Protein AF-A0A3S8T2R8-F1 (afdb_monomer_lite)

pLDDT: mean 84.19, std 13.08, range [46.25, 96.31]

Secondary structure (DSSP, 8-state):
--------TT-GGG-PPPPPEEETTEEEEEEEEE-SS-EEEEEEETTSPBPB-TTSPBPBHHHHHHHHHT-

Sequence (71 aa):
MSKAKTASKNDPTTRVKVKDVFYNGKKVKPTKFYGEKATYVAAEYEDGSMAIDINGNPMPWADVVAADSAA

Structure (mmCIF, N/CA/C/O backbone):
data_AF-A0A3S8T2R8-F1
#
_entry.id   AF-A0A3S8T2R8-F1
#
loop_
_atom_site.group_PDB
_atom_site.id
_atom_site.type_symbol
_atom_site.label_atom_id
_atom_site.label_alt_id
_atom_site.label_comp_id
_atom_site.label_asym_id
_atom_site.label_entity_id
_atom_site.label_seq_id
_atom_site.pdbx_PDB_ins_code
_atom_site.Cartn_x
_atom_site.Cartn_y
_atom_site.Cartn_z
_atom_site.occupancy
_atom_site.B_iso_or_equiv
_atom_site.auth_seq_id
_atom_site.auth_comp_id
_atom_site.auth_asym_id
_atom_site.auth_atom_id
_atom_site.pdbx_PDB_model_num
ATOM 1 N N . MET A 1 1 ? -42.982 0.280 4.660 1.00 46.25 1 MET A N 1
ATOM 2 C CA . MET A 1 1 ? -42.584 1.486 5.421 1.00 46.25 1 MET A CA 1
ATOM 3 C C . MET A 1 1 ? -41.106 1.374 5.773 1.00 46.25 1 MET A C 1
ATOM 5 O O . MET A 1 1 ? -40.760 0.770 6.781 1.00 46.25 1 MET A O 1
ATOM 9 N N . SER A 1 2 ? -40.224 1.857 4.897 1.00 55.19 2 SER A N 1
ATOM 10 C CA . SER A 1 2 ? -38.772 1.778 5.093 1.00 55.19 2 SER A CA 1
ATOM 11 C C . SER A 1 2 ? -38.347 2.825 6.120 1.00 55.19 2 SER A C 1
ATOM 13 O O . SER A 1 2 ? -38.439 4.021 5.863 1.00 55.19 2 SER A O 1
ATOM 15 N N . LYS A 1 3 ? -37.933 2.377 7.307 1.00 59.84 3 LYS A N 1
ATOM 16 C CA . LYS A 1 3 ? -37.431 3.231 8.390 1.00 59.84 3 LYS A CA 1
ATOM 17 C C . LYS A 1 3 ? -36.185 3.959 7.872 1.00 59.84 3 LYS A C 1
ATOM 19 O O . LYS A 1 3 ? -35.161 3.321 7.626 1.00 59.84 3 LYS A O 1
ATOM 24 N N . ALA A 1 4 ? -36.284 5.266 7.633 1.00 64.75 4 ALA A N 1
ATOM 25 C CA . ALA A 1 4 ? -35.135 6.069 7.233 1.00 64.75 4 ALA A CA 1
ATOM 26 C C . ALA A 1 4 ? -34.063 5.950 8.326 1.00 64.75 4 ALA A C 1
ATOM 28 O O . ALA A 1 4 ? -34.344 6.171 9.503 1.00 64.75 4 ALA A O 1
ATOM 29 N N . LYS A 1 5 ? -32.851 5.531 7.948 1.00 61.50 5 LYS A N 1
ATOM 30 C CA . LYS A 1 5 ? -31.717 5.409 8.869 1.00 61.50 5 LYS A CA 1
ATOM 31 C C . LYS A 1 5 ? -31.308 6.821 9.305 1.00 61.50 5 LYS A C 1
ATOM 33 O O . LYS A 1 5 ? -30.556 7.484 8.605 1.00 61.50 5 LYS A O 1
ATOM 38 N N . THR A 1 6 ? -31.817 7.277 10.447 1.00 61.72 6 THR A N 1
ATOM 39 C CA . THR A 1 6 ? -31.465 8.553 11.103 1.00 61.72 6 THR A CA 1
ATOM 40 C C . THR A 1 6 ? -30.107 8.525 11.808 1.00 61.72 6 THR A C 1
ATOM 42 O O . THR A 1 6 ? -29.727 9.508 12.437 1.00 61.72 6 THR A O 1
ATOM 45 N N . ALA A 1 7 ? -29.357 7.423 11.718 1.00 64.56 7 ALA A N 1
ATOM 46 C CA . ALA A 1 7 ? -28.023 7.342 12.294 1.00 64.56 7 ALA A CA 1
ATOM 47 C C . ALA A 1 7 ? -27.081 8.319 11.571 1.00 64.56 7 ALA A C 1
ATOM 49 O O . ALA A 1 7 ? -26.844 8.208 10.365 1.00 64.56 7 ALA A O 1
ATOM 50 N N . SER A 1 8 ? -26.575 9.298 12.319 1.00 69.25 8 SER A N 1
ATOM 51 C CA . SER A 1 8 ? -25.589 10.264 11.844 1.00 69.25 8 SER A CA 1
ATOM 52 C C . SER A 1 8 ? -24.348 9.537 11.324 1.00 69.25 8 SER A C 1
ATOM 54 O O . SER A 1 8 ? -23.790 8.689 12.016 1.00 69.25 8 SER A O 1
ATOM 56 N N . LYS A 1 9 ? -23.860 9.911 10.133 1.00 68.81 9 LYS A N 1
ATOM 57 C CA . LYS A 1 9 ? -22.595 9.394 9.569 1.00 68.81 9 LYS A CA 1
ATOM 58 C C . LYS A 1 9 ? -21.366 9.708 10.443 1.00 68.81 9 LYS A C 1
ATOM 60 O O . LYS A 1 9 ? -20.307 9.136 10.213 1.00 68.81 9 LYS A O 1
ATOM 65 N N . ASN A 1 10 ? -21.516 10.607 11.419 1.00 66.75 10 ASN A N 1
ATOM 66 C CA . ASN A 1 10 ? -20.478 11.020 12.363 1.00 66.75 10 ASN A CA 1
ATOM 67 C C . ASN A 1 10 ? -20.701 10.489 13.787 1.00 66.75 10 ASN A C 1
ATOM 69 O O . ASN A 1 10 ? -20.031 10.961 14.700 1.00 66.75 10 ASN A O 1
ATOM 73 N N . ASP A 1 11 ? -21.620 9.544 14.007 1.00 75.25 11 ASP A N 1
ATOM 74 C CA . ASP A 1 11 ? -21.791 8.939 15.328 1.00 75.25 11 ASP A CA 1
ATOM 75 C C . ASP A 1 11 ? -20.529 8.133 15.716 1.00 75.25 11 ASP A C 1
ATOM 77 O O . ASP A 1 11 ? -20.253 7.093 15.101 1.00 75.25 11 ASP A O 1
ATOM 81 N N . PRO A 1 12 ? -19.756 8.578 16.730 1.00 71.50 12 PRO A N 1
ATOM 82 C CA . PRO A 1 12 ? -18.516 7.922 17.129 1.00 71.50 12 PRO A CA 1
ATOM 83 C C . PRO A 1 12 ? -18.744 6.499 17.652 1.00 71.50 12 PRO A C 1
ATOM 85 O O . PRO A 1 12 ? -17.828 5.685 17.580 1.00 71.50 12 PRO A O 1
ATOM 88 N N . THR A 1 13 ? -19.952 6.174 18.125 1.00 73.81 13 THR A N 1
ATOM 89 C CA . THR A 1 13 ? -20.299 4.835 18.632 1.00 73.81 13 THR A CA 1
ATOM 90 C C . THR A 1 13 ? -20.444 3.80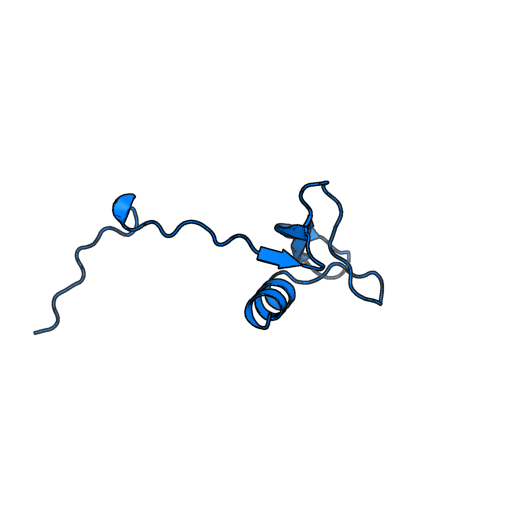6 17.510 1.00 73.81 13 THR A C 1
ATOM 92 O O . THR A 1 13 ? -20.250 2.613 17.731 1.00 73.81 13 THR A O 1
ATOM 95 N N . THR A 1 14 ? -20.719 4.267 16.286 1.00 69.56 14 THR A N 1
ATOM 96 C CA . THR A 1 14 ? -20.833 3.425 15.081 1.00 69.56 14 THR A CA 1
ATOM 97 C C . THR A 1 14 ? -19.565 3.429 14.228 1.00 69.56 14 THR A C 1
ATOM 99 O O . THR A 1 14 ? -19.498 2.764 13.192 1.00 69.56 14 THR A O 1
ATOM 102 N N . ARG A 1 15 ? -18.539 4.179 14.650 1.00 70.56 15 ARG A N 1
ATOM 103 C CA . ARG A 1 15 ? -17.288 4.329 13.913 1.00 70.56 15 ARG A CA 1
ATOM 104 C C . ARG A 1 15 ? -16.492 3.030 13.991 1.00 70.56 15 ARG A C 1
ATOM 106 O O . ARG A 1 15 ? -15.900 2.701 15.016 1.00 70.56 15 ARG A O 1
ATOM 113 N N . VAL A 1 16 ? -16.479 2.287 12.889 1.00 69.75 16 VAL A N 1
ATOM 114 C CA . VAL A 1 16 ? -15.697 1.054 12.770 1.00 69.75 16 VAL A CA 1
ATOM 115 C C . VAL A 1 16 ? -14.214 1.412 12.880 1.00 69.75 16 VAL A C 1
ATOM 117 O O . VAL A 1 16 ? -13.729 2.282 12.152 1.00 69.75 16 VAL A O 1
ATOM 120 N N . LYS A 1 17 ? -13.497 0.769 13.811 1.00 68.44 17 LYS A N 1
ATOM 121 C CA . LYS A 1 17 ? -12.035 0.883 13.884 1.00 68.44 17 LYS A CA 1
ATOM 122 C C . LYS A 1 17 ? -11.448 0.430 12.549 1.00 68.44 17 LYS A C 1
ATOM 124 O O . LYS A 1 17 ?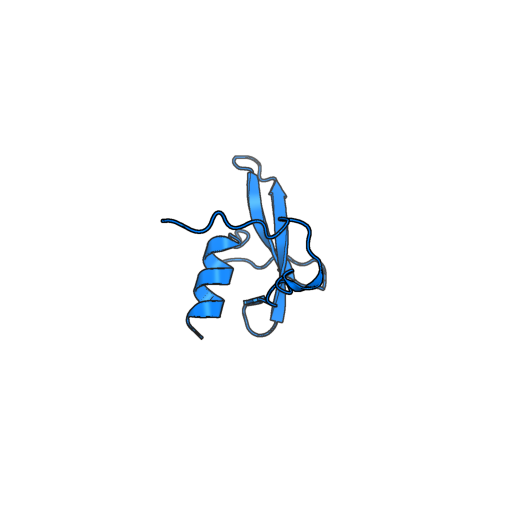 -11.863 -0.598 12.015 1.00 68.44 17 LYS A O 1
ATOM 129 N N . VAL A 1 18 ? -10.505 1.207 12.019 1.00 71.00 18 VAL A N 1
ATOM 130 C CA . VAL A 1 18 ? -9.740 0.814 10.831 1.00 71.00 18 VAL A CA 1
ATOM 131 C C . VAL A 1 18 ? -9.118 -0.548 11.127 1.00 71.00 18 VAL A C 1
ATOM 133 O O . VAL A 1 18 ? -8.501 -0.720 12.177 1.00 71.00 18 VAL A O 1
ATOM 136 N N . LYS A 1 19 ? -9.369 -1.525 10.252 1.00 79.12 19 LYS A N 1
ATOM 137 C CA . LYS A 1 19 ? -8.759 -2.846 10.375 1.00 79.12 19 LYS A CA 1
ATOM 138 C C . LYS A 1 19 ? -7.261 -2.703 10.153 1.00 79.12 19 LYS A C 1
ATOM 140 O O . LYS A 1 19 ? -6.843 -2.038 9.206 1.00 79.12 19 LYS A O 1
ATOM 145 N N . ASP A 1 20 ? -6.492 -3.335 11.025 1.00 87.69 20 ASP A N 1
ATOM 146 C CA . ASP A 1 20 ? -5.069 -3.514 10.798 1.00 87.69 20 ASP A CA 1
ATOM 147 C C . ASP A 1 20 ? -4.902 -4.511 9.652 1.00 87.69 20 ASP A C 1
ATOM 149 O O . ASP A 1 20 ? -5.524 -5.570 9.672 1.00 87.69 20 ASP A O 1
ATOM 153 N N . VAL A 1 21 ? -4.113 -4.130 8.650 1.00 90.69 21 VAL A N 1
ATOM 154 C CA . VAL A 1 21 ? -3.819 -4.950 7.472 1.00 90.69 21 VAL A CA 1
ATOM 155 C C . VAL A 1 21 ? -2.372 -5.395 7.577 1.00 90.69 21 VAL A C 1
ATOM 157 O O . VAL A 1 21 ? -1.490 -4.579 7.877 1.00 90.69 21 VAL A O 1
ATOM 160 N N . PHE A 1 22 ? -2.127 -6.677 7.336 1.00 91.19 22 PHE A N 1
ATOM 161 C CA . PHE A 1 22 ? -0.796 -7.253 7.369 1.00 91.19 22 PHE A CA 1
ATOM 162 C C . PHE A 1 22 ? -0.372 -7.699 5.974 1.00 91.19 22 PHE A C 1
ATOM 164 O O . PHE A 1 22 ? -1.131 -8.279 5.207 1.00 91.19 22 PHE A O 1
ATOM 171 N N . TYR A 1 23 ? 0.888 -7.442 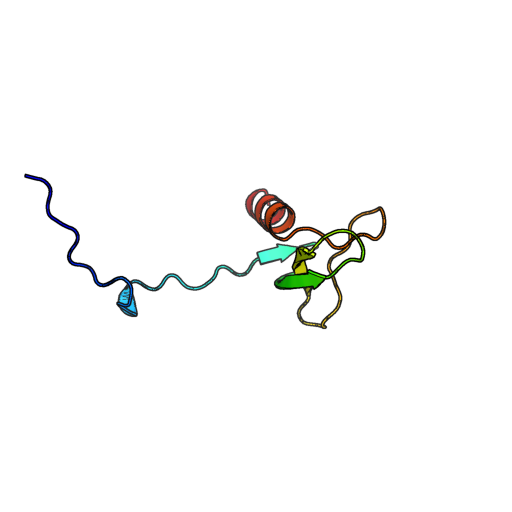5.647 1.00 90.50 23 TYR A N 1
ATOM 172 C CA . TYR A 1 23 ? 1.526 -7.934 4.437 1.00 90.50 23 TYR A CA 1
ATOM 173 C C . TYR A 1 23 ? 2.876 -8.532 4.811 1.00 90.50 23 TYR A C 1
ATOM 175 O O . TYR A 1 23 ? 3.643 -7.919 5.555 1.00 90.50 23 TYR A O 1
ATOM 183 N N . ASN A 1 24 ? 3.158 -9.755 4.355 1.00 88.44 24 ASN A N 1
ATOM 184 C CA . ASN A 1 24 ? 4.363 -10.506 4.733 1.00 88.44 24 ASN A CA 1
ATOM 185 C C . ASN A 1 24 ? 4.604 -10.564 6.259 1.00 88.44 24 ASN A C 1
ATOM 187 O O . ASN A 1 24 ? 5.733 -10.438 6.731 1.00 88.44 24 ASN A O 1
ATOM 191 N N . GLY A 1 25 ? 3.530 -10.711 7.043 1.00 87.94 25 GLY A N 1
ATOM 192 C CA . GLY A 1 25 ? 3.595 -10.792 8.508 1.00 87.94 25 GLY A CA 1
ATOM 193 C C . GLY A 1 25 ? 3.905 -9.471 9.222 1.00 87.94 25 GLY A C 1
ATOM 194 O O . GLY A 1 25 ? 4.083 -9.467 10.438 1.00 87.94 25 GLY A O 1
ATOM 195 N N . LYS A 1 26 ? 3.961 -8.345 8.501 1.00 92.00 26 LYS A N 1
ATOM 196 C CA . LYS A 1 26 ? 4.170 -7.008 9.066 1.00 92.00 26 LYS A CA 1
ATOM 197 C C . LYS A 1 26 ? 2.961 -6.121 8.812 1.00 92.00 26 LYS A C 1
ATOM 199 O O . LYS A 1 26 ? 2.333 -6.197 7.760 1.00 92.00 26 LYS A O 1
ATOM 204 N N . LYS A 1 27 ? 2.654 -5.257 9.776 1.00 93.25 27 LYS A N 1
ATOM 205 C CA . LYS A 1 27 ? 1.576 -4.277 9.647 1.00 93.25 27 LYS A CA 1
ATOM 206 C C . LYS A 1 27 ? 1.923 -3.244 8.576 1.00 93.25 27 LYS A C 1
ATOM 208 O O . LYS A 1 27 ? 3.058 -2.764 8.522 1.00 93.25 27 LYS A O 1
ATOM 213 N N . VAL A 1 28 ? 0.935 -2.905 7.757 1.00 95.19 28 VAL A N 1
ATOM 214 C CA . VAL A 1 28 ? 1.041 -1.892 6.706 1.00 95.19 28 VAL A CA 1
ATOM 215 C C . VAL A 1 28 ? -0.071 -0.853 6.813 1.00 95.19 28 VAL A C 1
ATOM 217 O O . VAL A 1 28 ? -1.152 -1.110 7.346 1.00 95.19 28 VAL A O 1
ATOM 220 N N . LYS A 1 29 ? 0.190 0.325 6.252 1.00 94.62 29 LYS A N 1
ATOM 221 C CA . LYS A 1 29 ? -0.749 1.442 6.129 1.00 94.62 29 LYS A CA 1
ATOM 222 C C . LYS A 1 29 ? -0.881 1.877 4.662 1.00 94.62 29 LYS A C 1
ATOM 224 O O . LYS A 1 29 ? 0.071 1.731 3.890 1.00 94.62 29 LYS A O 1
ATOM 229 N N . PRO A 1 30 ? -2.036 2.432 4.261 1.00 95.19 30 PRO A N 1
ATOM 230 C CA . PRO A 1 30 ? -2.193 3.004 2.933 1.00 95.19 30 PRO A CA 1
ATOM 231 C C . PRO A 1 30 ? -1.410 4.315 2.832 1.00 95.19 30 PRO A C 1
ATOM 233 O O . PRO A 1 30 ? -1.604 5.220 3.643 1.00 95.19 30 PRO A O 1
ATOM 236 N N . THR A 1 31 ? -0.580 4.445 1.800 1.00 95.12 31 THR A N 1
ATOM 237 C CA . THR A 1 31 ? 0.172 5.666 1.488 1.00 95.12 31 THR A CA 1
ATOM 238 C C . THR A 1 31 ? -0.039 6.060 0.028 1.00 95.12 31 THR A C 1
ATOM 240 O O . THR A 1 31 ? -0.281 5.216 -0.836 1.00 95.12 31 THR A O 1
ATOM 243 N N . LYS A 1 32 ? 0.027 7.356 -0.283 1.00 95.88 32 LYS A N 1
ATOM 244 C CA . LYS A 1 32 ? -0.092 7.835 -1.666 1.00 95.88 32 LYS A CA 1
ATOM 245 C C . LYS A 1 32 ? 1.272 7.724 -2.346 1.00 95.88 32 LYS A C 1
ATOM 247 O O . LYS A 1 32 ? 2.199 8.435 -1.977 1.00 95.88 32 LYS A O 1
ATOM 252 N N . PHE A 1 33 ? 1.380 6.857 -3.345 1.00 95.00 33 PHE A N 1
ATOM 253 C CA . PHE A 1 33 ? 2.573 6.734 -4.170 1.00 95.00 33 PHE A CA 1
ATOM 254 C C . PHE A 1 33 ? 2.475 7.643 -5.394 1.00 95.00 33 PHE A C 1
ATOM 256 O O . PHE A 1 33 ? 1.457 7.642 -6.091 1.00 95.00 33 PHE A O 1
ATOM 263 N N . TYR A 1 34 ? 3.550 8.382 -5.661 1.00 93.62 34 TYR A N 1
ATOM 264 C CA . TYR A 1 34 ? 3.715 9.240 -6.831 1.00 93.62 34 TYR A CA 1
ATOM 265 C C . TYR A 1 34 ? 4.841 8.673 -7.696 1.00 93.62 34 TYR A C 1
ATOM 267 O O . TYR A 1 34 ? 6.017 8.900 -7.423 1.00 93.62 34 TYR A O 1
ATOM 27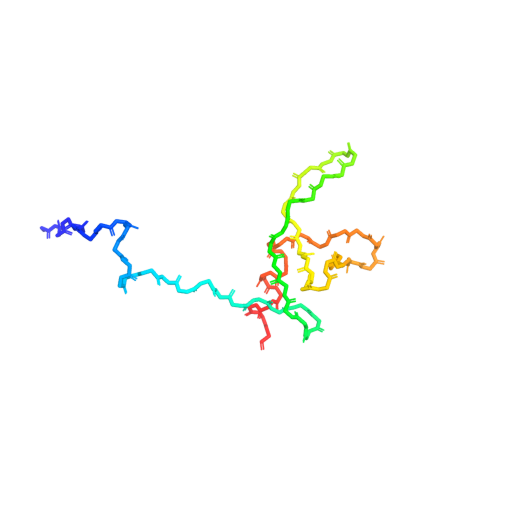5 N N . GLY A 1 35 ? 4.474 7.905 -8.717 1.00 89.50 35 GLY A N 1
ATOM 276 C CA . GLY A 1 35 ? 5.402 7.436 -9.736 1.00 89.50 35 GLY A CA 1
ATOM 277 C C . GLY A 1 35 ? 5.452 8.387 -10.928 1.00 89.50 35 GLY A C 1
ATOM 278 O O . GLY A 1 35 ? 4.591 9.245 -11.101 1.00 89.50 35 GLY A O 1
ATOM 279 N N . GLU A 1 36 ? 6.433 8.183 -11.802 1.00 89.38 36 GLU A N 1
ATOM 280 C CA . GLU A 1 36 ? 6.624 9.003 -13.006 1.00 89.38 36 GLU A CA 1
ATOM 281 C C . GLU A 1 36 ? 5.431 8.927 -13.977 1.00 89.38 36 GLU A C 1
ATOM 283 O O . GLU A 1 36 ? 5.051 9.919 -14.591 1.00 89.38 36 GLU A O 1
ATOM 288 N N . LYS A 1 37 ? 4.811 7.745 -14.098 1.00 89.12 37 LYS A N 1
ATOM 289 C CA . LYS A 1 37 ? 3.709 7.481 -15.041 1.00 89.12 37 LYS A CA 1
ATOM 290 C C . LYS A 1 37 ? 2.333 7.383 -14.383 1.00 89.12 37 LYS A C 1
ATOM 292 O O . LYS A 1 37 ? 1.326 7.416 -15.085 1.00 89.12 37 LYS A O 1
ATOM 297 N N . ALA A 1 38 ? 2.275 7.198 -13.065 1.00 89.19 38 ALA A N 1
ATOM 298 C CA . ALA A 1 38 ? 1.027 6.937 -12.358 1.00 89.19 38 ALA A CA 1
ATOM 299 C C . ALA A 1 38 ? 1.111 7.299 -10.874 1.00 89.19 38 ALA A C 1
ATOM 301 O O . ALA A 1 38 ? 2.144 7.130 -10.229 1.00 89.19 38 ALA A O 1
ATOM 302 N N . THR A 1 39 ? -0.037 7.693 -10.326 1.00 94.50 39 THR A N 1
ATOM 303 C CA . THR A 1 39 ? -0.215 7.975 -8.901 1.00 94.50 39 THR A CA 1
ATOM 304 C C . THR A 1 39 ? -1.317 7.082 -8.351 1.00 94.50 39 THR A C 1
ATOM 306 O O . THR A 1 39 ? -2.463 7.159 -8.796 1.00 94.50 39 THR A O 1
ATOM 309 N N . TYR A 1 40 ? -1.014 6.273 -7.342 1.00 94.94 40 TYR A N 1
ATOM 310 C CA . TYR A 1 40 ? -1.961 5.318 -6.757 1.00 94.94 40 TYR A CA 1
ATOM 311 C C . TYR A 1 40 ? -1.761 5.191 -5.245 1.00 94.94 40 TYR A C 1
ATOM 313 O O . TYR A 1 40 ? -0.881 5.824 -4.669 1.00 94.94 40 TYR A O 1
ATOM 321 N N . VAL A 1 41 ? -2.648 4.458 -4.573 1.00 96.12 41 VAL A N 1
ATOM 322 C CA . VAL A 1 41 ? -2.490 4.159 -3.144 1.00 96.12 41 VAL A CA 1
ATOM 323 C C . VAL A 1 41 ? -1.708 2.859 -3.034 1.00 96.12 41 VAL A C 1
ATOM 325 O O . VAL A 1 41 ? -2.159 1.836 -3.545 1.00 96.12 41 VAL A O 1
ATOM 328 N N . ALA A 1 42 ? -0.547 2.916 -2.399 1.00 96.31 42 ALA A N 1
ATOM 329 C CA . ALA A 1 42 ? 0.331 1.785 -2.153 1.00 96.31 42 ALA A CA 1
ATOM 330 C C . ALA A 1 42 ? 0.331 1.413 -0.664 1.00 96.31 42 ALA A C 1
ATOM 332 O O . ALA A 1 42 ? -0.200 2.151 0.170 1.00 96.31 42 ALA A O 1
ATOM 333 N N . ALA A 1 43 ? 0.925 0.272 -0.333 1.00 96.25 43 ALA A N 1
ATOM 334 C CA . ALA A 1 43 ? 1.161 -0.133 1.046 1.00 96.25 43 ALA A CA 1
ATOM 335 C C . ALA A 1 43 ? 2.563 0.282 1.523 1.00 96.25 43 ALA A C 1
ATOM 337 O O . ALA A 1 43 ? 3.568 0.052 0.848 1.00 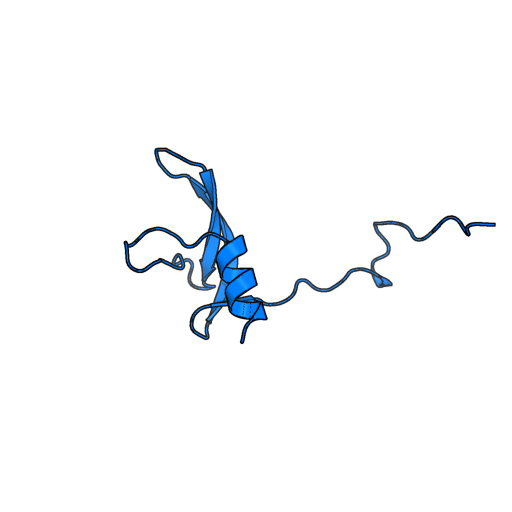96.25 43 ALA A O 1
ATOM 338 N N . GLU A 1 44 ? 2.621 0.873 2.712 1.00 95.81 44 GLU A N 1
ATOM 339 C CA . GLU A 1 44 ? 3.848 1.263 3.411 1.00 95.81 44 GLU A CA 1
ATOM 340 C C . GLU A 1 44 ? 3.890 0.545 4.761 1.00 95.81 44 GLU A C 1
ATOM 342 O O . GLU A 1 44 ? 2.869 0.447 5.444 1.00 95.81 44 GLU A O 1
ATOM 347 N N . TYR A 1 45 ? 5.047 0.027 5.153 1.00 95.50 45 TYR A N 1
ATOM 348 C CA . TYR A 1 45 ? 5.251 -0.527 6.485 1.00 95.50 45 TYR A CA 1
ATOM 349 C C . TYR A 1 45 ? 5.392 0.594 7.526 1.00 95.50 45 TYR A C 1
ATOM 351 O O . TYR A 1 45 ? 5.607 1.764 7.207 1.00 95.50 45 TYR A O 1
ATOM 359 N N . GLU A 1 46 ? 5.293 0.240 8.805 1.00 93.00 46 GLU A N 1
ATOM 360 C CA . GLU A 1 46 ? 5.446 1.199 9.913 1.00 93.00 46 GLU A CA 1
ATOM 361 C C . GLU A 1 46 ? 6.846 1.844 9.974 1.00 93.00 46 GLU A C 1
ATOM 363 O O . GLU A 1 46 ? 6.992 2.950 10.488 1.00 93.00 46 GLU A O 1
ATOM 368 N N . ASP A 1 47 ? 7.871 1.189 9.419 1.00 92.75 47 ASP A N 1
ATOM 369 C CA . AS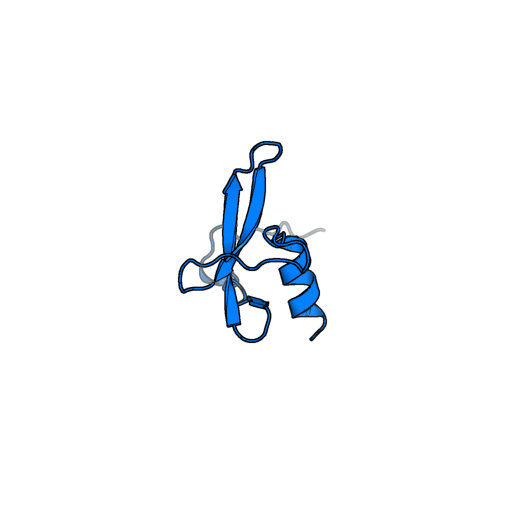P A 1 47 ? 9.242 1.715 9.341 1.00 92.75 47 ASP A CA 1
ATOM 370 C C . ASP A 1 47 ? 9.457 2.734 8.203 1.00 92.75 47 ASP A C 1
ATOM 372 O O . ASP A 1 47 ? 10.550 3.282 8.063 1.00 92.75 47 ASP A O 1
ATOM 376 N N . GLY A 1 48 ? 8.421 3.007 7.401 1.00 90.81 48 GLY A N 1
ATOM 377 C CA . GLY A 1 48 ? 8.471 3.927 6.267 1.00 90.81 48 GLY A CA 1
ATOM 378 C C . GLY A 1 48 ? 8.927 3.292 4.952 1.00 90.81 48 GLY A C 1
ATOM 379 O O . GLY A 1 48 ? 8.931 3.964 3.920 1.00 90.81 48 GLY A O 1
ATOM 380 N N . SER A 1 49 ? 9.300 2.009 4.951 1.00 93.81 49 SER A N 1
ATOM 381 C CA . SER A 1 49 ? 9.615 1.289 3.718 1.00 93.81 49 SER A CA 1
ATOM 382 C C . SER A 1 49 ? 8.342 0.894 2.962 1.00 93.81 49 SER A C 1
ATOM 384 O O . SER A 1 49 ? 7.297 0.615 3.552 1.00 93.81 49 SER A O 1
ATOM 386 N N . MET A 1 50 ? 8.407 0.872 1.630 1.00 93.44 50 MET A N 1
ATOM 387 C CA . MET A 1 50 ? 7.274 0.437 0.812 1.00 93.44 50 MET A CA 1
ATOM 388 C C . MET A 1 50 ? 7.211 -1.088 0.742 1.00 93.44 50 MET A C 1
ATOM 390 O O . MET A 1 50 ? 8.232 -1.758 0.575 1.00 93.44 50 MET A O 1
ATOM 394 N N . ALA A 1 51 ? 6.002 -1.640 0.802 1.00 94.44 51 ALA A N 1
ATOM 395 C CA . ALA A 1 51 ? 5.786 -3.013 0.377 1.00 94.44 51 ALA A CA 1
ATOM 396 C C . ALA A 1 51 ? 5.998 -3.083 -1.137 1.00 94.44 51 ALA A C 1
ATOM 398 O O . ALA A 1 51 ? 5.384 -2.317 -1.874 1.00 94.44 51 ALA A O 1
ATOM 399 N N . ILE A 1 52 ? 6.868 -3.979 -1.592 1.00 94.25 52 ILE A N 1
ATOM 400 C CA . ILE A 1 52 ? 7.244 -4.122 -3.002 1.00 94.25 52 ILE A CA 1
ATOM 401 C C . ILE A 1 52 ? 6.844 -5.495 -3.542 1.00 94.25 52 ILE A C 1
ATOM 403 O O . ILE A 1 52 ? 6.811 -6.479 -2.798 1.00 94.25 52 ILE A O 1
ATOM 407 N N . ASP A 1 53 ? 6.512 -5.537 -4.829 1.00 90.00 53 ASP A N 1
ATOM 408 C CA . ASP A 1 53 ? 6.297 -6.762 -5.591 1.00 90.00 53 ASP A CA 1
ATOM 409 C C . ASP A 1 53 ? 7.640 -7.399 -5.999 1.00 90.00 53 ASP A C 1
ATOM 411 O O . ASP A 1 53 ? 8.725 -6.872 -5.736 1.00 90.00 53 ASP A O 1
ATOM 415 N N . ILE A 1 54 ? 7.578 -8.545 -6.679 1.00 89.62 54 ILE A N 1
ATOM 416 C CA . ILE A 1 54 ? 8.778 -9.241 -7.167 1.00 89.62 54 ILE A CA 1
ATOM 417 C C . ILE A 1 54 ? 9.550 -8.467 -8.250 1.00 89.62 54 ILE A C 1
ATOM 419 O O . ILE A 1 54 ? 10.719 -8.748 -8.496 1.00 89.62 54 ILE A O 1
ATOM 423 N N . ASN A 1 55 ? 8.915 -7.481 -8.883 1.00 89.81 55 ASN A N 1
ATOM 424 C CA . ASN A 1 55 ? 9.515 -6.623 -9.900 1.00 89.81 55 ASN A CA 1
ATOM 425 C C . ASN A 1 55 ? 10.116 -5.339 -9.297 1.00 89.81 55 ASN A C 1
ATOM 427 O O . ASN A 1 55 ? 10.651 -4.515 -10.037 1.00 89.81 55 ASN A O 1
ATOM 431 N N . GLY A 1 56 ? 10.025 -5.152 -7.975 1.00 89.81 56 GLY A N 1
ATOM 432 C CA . GLY A 1 56 ? 10.490 -3.957 -7.270 1.00 89.81 56 GLY A CA 1
ATOM 433 C C . GLY A 1 56 ? 9.522 -2.770 -7.319 1.00 89.81 56 GLY A C 1
ATOM 434 O O . GLY A 1 56 ? 9.892 -1.671 -6.908 1.00 89.81 56 GLY A O 1
ATOM 435 N N . ASN A 1 57 ? 8.292 -2.960 -7.800 1.00 91.94 57 ASN A N 1
ATOM 436 C CA . ASN A 1 57 ? 7.267 -1.921 -7.799 1.00 91.94 57 ASN A CA 1
ATOM 437 C C . ASN A 1 57 ? 6.536 -1.885 -6.455 1.00 91.94 57 ASN A C 1
ATOM 439 O O . ASN A 1 57 ? 6.277 -2.940 -5.876 1.00 91.94 57 ASN A O 1
ATOM 443 N N . PRO A 1 58 ? 6.120 -0.706 -5.970 1.00 94.19 58 PRO A N 1
ATOM 444 C CA . PRO A 1 58 ? 5.274 -0.632 -4.791 1.00 94.19 58 PRO A CA 1
ATOM 445 C C . PRO A 1 58 ? 3.942 -1.366 -4.968 1.00 94.19 58 PRO A C 1
ATOM 447 O O . PRO A 1 58 ? 3.231 -1.175 -5.953 1.00 94.19 58 PRO A O 1
ATOM 450 N N . MET A 1 59 ? 3.582 -2.171 -3.976 1.00 95.44 59 MET A N 1
ATOM 451 C CA . MET A 1 59 ? 2.344 -2.940 -3.953 1.00 95.44 59 MET A CA 1
ATOM 452 C C . MET A 1 59 ? 1.128 -2.013 -3.825 1.00 95.44 59 MET A C 1
ATOM 454 O O . MET A 1 59 ? 1.061 -1.229 -2.867 1.00 95.44 59 MET A O 1
ATOM 458 N N . PRO A 1 60 ? 0.133 -2.110 -4.724 1.00 95.25 60 PRO A N 1
ATOM 459 C CA . PRO A 1 60 ? -1.127 -1.395 -4.584 1.00 95.25 60 PRO A CA 1
ATOM 460 C C . PRO A 1 60 ? -1.874 -1.808 -3.312 1.00 95.25 60 PRO A C 1
ATOM 462 O O . PRO A 1 60 ? -1.975 -2.986 -2.976 1.00 95.25 60 PRO A O 1
ATOM 465 N N . TRP A 1 61 ? -2.464 -0.836 -2.614 1.00 94.88 61 TRP A N 1
ATOM 466 C CA . TRP A 1 61 ? -3.180 -1.079 -1.357 1.00 94.88 61 TRP A CA 1
ATOM 467 C C . TRP A 1 61 ? -4.332 -2.079 -1.509 1.00 94.88 61 TRP A C 1
ATOM 469 O O . TRP A 1 61 ? -4.556 -2.900 -0.626 1.00 94.88 61 TRP A O 1
ATOM 479 N N . ALA A 1 62 ? -5.048 -2.031 -2.635 1.00 92.62 62 ALA A N 1
ATOM 480 C CA . ALA A 1 62 ? -6.148 -2.951 -2.913 1.00 92.62 62 ALA A CA 1
ATOM 481 C C . ALA A 1 62 ? -5.686 -4.417 -2.946 1.00 92.62 62 ALA A C 1
ATOM 483 O O . ALA A 1 62 ? -6.353 -5.275 -2.371 1.00 92.62 62 ALA A O 1
ATOM 484 N N . ASP A 1 63 ? -4.525 -4.681 -3.546 1.00 93.69 63 ASP A N 1
ATOM 485 C CA . ASP A 1 63 ? -3.972 -6.031 -3.671 1.00 93.69 63 ASP A CA 1
ATOM 486 C C . ASP A 1 63 ? -3.484 -6.553 -2.318 1.00 93.69 63 ASP A C 1
ATOM 488 O O . ASP A 1 63 ? -3.649 -7.726 -1.995 1.00 93.69 63 ASP A O 1
ATOM 492 N N . VAL A 1 64 ? -2.949 -5.659 -1.485 1.00 92.62 64 VAL A N 1
ATOM 493 C CA . VAL A 1 64 ? -2.509 -5.997 -0.129 1.00 92.62 64 VAL A CA 1
ATOM 494 C C . VAL A 1 64 ? -3.687 -6.314 0.790 1.00 92.62 64 VAL A C 1
ATOM 496 O O . VAL A 1 64 ? -3.644 -7.304 1.513 1.00 92.62 64 VAL A O 1
ATOM 499 N N . VAL A 1 65 ? -4.769 -5.532 0.726 1.00 90.88 65 VAL A N 1
ATOM 500 C CA . VAL A 1 65 ? -6.002 -5.831 1.477 1.00 90.88 65 VAL A CA 1
ATOM 501 C C . VAL A 1 65 ? -6.618 -7.153 1.019 1.00 90.88 65 VAL A C 1
ATOM 503 O O . VAL A 1 65 ? -7.086 -7.929 1.849 1.00 90.88 65 VAL A O 1
ATOM 506 N N . ALA A 1 66 ? -6.613 -7.423 -0.290 1.00 88.81 66 ALA A N 1
ATOM 507 C CA . ALA A 1 66 ? -7.087 -8.694 -0.824 1.00 88.81 66 ALA A CA 1
ATOM 508 C C . ALA A 1 66 ? -6.250 -9.874 -0.297 1.00 88.81 66 ALA A C 1
ATOM 510 O O . ALA A 1 66 ? -6.823 -10.872 0.138 1.00 88.81 66 ALA A O 1
ATOM 511 N N . ALA A 1 67 ? -4.920 -9.737 -0.275 1.00 84.75 67 ALA A N 1
ATOM 512 C CA . ALA A 1 67 ? -4.007 -10.754 0.245 1.00 84.75 67 ALA A CA 1
ATOM 513 C C . ALA A 1 67 ? -4.194 -11.020 1.750 1.00 84.75 67 ALA A C 1
ATOM 515 O O . ALA A 1 67 ? -4.211 -12.177 2.156 1.00 84.75 67 ALA A O 1
ATOM 516 N N . ASP A 1 68 ? -4.385 -9.973 2.559 1.00 83.25 68 ASP A N 1
ATOM 517 C CA . ASP A 1 68 ? -4.671 -10.088 3.999 1.00 83.25 68 ASP A CA 1
ATOM 518 C C . ASP A 1 68 ? -5.999 -10.812 4.260 1.00 83.25 68 ASP A C 1
ATOM 520 O O . ASP A 1 68 ? -6.082 -11.676 5.122 1.00 83.25 68 ASP A O 1
ATOM 524 N N . SER A 1 69 ? -7.034 -10.531 3.462 1.00 71.94 69 SER A N 1
ATOM 525 C CA . SER A 1 69 ? -8.346 -11.177 3.613 1.00 71.94 69 SER A CA 1
ATOM 526 C C . SER A 1 69 ? -8.402 -12.651 3.188 1.00 71.94 69 SER A C 1
ATOM 528 O O . SER A 1 69 ? -9.410 -13.313 3.442 1.00 71.94 69 SER A O 1
ATOM 530 N N . ALA A 1 70 ? -7.362 -13.146 2.512 1.00 62.81 70 ALA A N 1
ATOM 531 C CA . ALA A 1 70 ? -7.251 -14.531 2.060 1.00 62.81 70 ALA A CA 1
ATOM 532 C C . ALA A 1 70 ? -6.441 -15.427 3.021 1.00 62.81 70 ALA A C 1
ATOM 534 O O . ALA A 1 70 ? -6.400 -16.641 2.806 1.00 62.81 70 ALA A O 1
ATOM 535 N N . ALA A 1 71 ? -5.802 -14.836 4.038 1.00 52.19 71 ALA A N 1
ATOM 536 C CA . ALA A 1 71 ? -5.024 -15.510 5.080 1.00 52.19 71 ALA A CA 1
ATOM 537 C C . ALA A 1 71 ? -5.857 -15.740 6.353 1.00 52.19 71 ALA A C 1
ATOM 539 O O . ALA A 1 71 ? -5.588 -16.756 7.036 1.00 52.19 71 ALA A O 1
#

Radius of gyration: 16.61 Å; chains: 1; bounding box: 53×26×34 Å

Foldseek 3Di:
DDDPPPDDPPDPVPDDDDDFFDDPNFTWDWDWDDDPVDIATFTAGPVRHADADPVRHTHGPVVRNVVRVVD